Protein AF-A0A819JYP6-F1 (afdb_monomer)

InterPro domains:
  IPR003385 Glycoside hydrolase, family 77 [PF02446] (2-105)
  IPR003385 Glycoside hydrolase, family 77 [PTHR32438] (2-126)
  IPR017853 Glycoside hydrolase superfamily [SSF51445] (2-126)

Mean predicted aligned error: 9.48 Å

Radius of gyration: 20.46 Å; Cα contacts (8 Å, |Δi|>4): 121; chains: 1; bounding box: 69×34×52 Å

Solvent-accessible surface area (backbone atoms only — not comparable to full-atom values): 9196 Å² total; per-residue (Å²): 134,70,50,60,65,35,58,25,58,52,39,34,59,76,76,65,55,46,76,64,56,52,50,53,50,50,60,67,71,51,71,91,64,86,89,65,94,66,53,55,96,83,24,51,65,69,62,40,41,74,75,38,48,30,57,55,50,51,52,52,51,49,64,42,91,59,95,72,73,87,78,51,67,46,35,73,65,67,39,80,64,53,35,32,57,83,93,57,66,61,79,61,84,69,98,57,86,42,44,72,62,72,77,92,55,76,85,72,66,44,71,63,54,53,49,51,52,50,50,51,30,55,75,50,66,70,40,73,78,76,79,61,69,69,70,61,78,90,68,63,76,79,81,84,127

Secondary structure (DSSP, 8-state):
---TTSPPHHHIIIII--HHHHHHHHHHH----TT--PPBTTB-HHHHHHHHHHHHHHHHHHHSS-S-----HHHHTT----S--TTS-TT--SSSPPTT-----GGGS-HHHHHHHHHHHHHTT-STTSS-----GGG------

Nearest PDB structures (foldseek):
  4s3q-assembly3_C  TM=6.377E-01  e=4.389E-01  Escherichia coli K-12

Organism: NCBI:txid392033

pLDDT: mean 82.92, std 16.79, range [42.38, 97.0]

Sequence (145 aa):
MTAHDHPTTLQWWTKEASSKEKRQFINYIRRPIEGQNELIDGLTLEKHVDKHICWYLIQLIMQSASNAAIIQMQDLLNVETRMNEPGTPADMDHNGPQNWSWRFQWSQLTSDIRTRLKTFTQMYGRDLKYGKSIPPEDMIMEDSK

Structure (mmCIF, N/CA/C/O backbone):
data_AF-A0A819JYP6-F1
#
_entry.id   AF-A0A819JYP6-F1
#
loop_
_atom_site.group_PDB
_atom_site.id
_atom_site.type_symbol
_atom_site.label_atom_id
_atom_site.label_alt_id
_atom_site.label_comp_id
_atom_site.label_asym_id
_atom_site.label_entity_id
_atom_site.label_seq_id
_atom_site.pdbx_PDB_ins_code
_atom_site.Cartn_x
_atom_site.Cartn_y
_atom_site.Cartn_z
_atom_site.occupancy
_atom_site.B_iso_or_equiv
_atom_site.auth_seq_id
_atom_site.auth_comp_id
_atom_site.auth_asym_id
_atom_site.auth_atom_id
_atom_site.pdbx_PDB_model_num
ATOM 1 N N . MET A 1 1 ? -3.369 8.652 -5.205 1.00 54.22 1 MET A N 1
ATOM 2 C CA . MET A 1 1 ? -3.951 7.377 -5.672 1.00 54.22 1 MET A CA 1
ATOM 3 C C . MET A 1 1 ? -3.139 6.948 -6.873 1.00 54.22 1 MET A C 1
ATOM 5 O O . MET A 1 1 ? -2.936 7.775 -7.752 1.00 54.22 1 MET A O 1
ATOM 9 N N . THR A 1 2 ? -2.604 5.733 -6.860 1.00 75.31 2 THR A N 1
ATOM 10 C CA . THR A 1 2 ? -1.856 5.160 -7.983 1.00 75.31 2 THR A CA 1
ATOM 11 C C . THR A 1 2 ? -2.844 4.712 -9.060 1.00 75.31 2 THR A C 1
ATOM 13 O O . THR A 1 2 ? -3.956 4.267 -8.770 1.00 75.31 2 THR A O 1
ATOM 16 N N . ALA A 1 3 ? -2.467 4.904 -10.317 1.00 82.62 3 ALA A N 1
ATOM 17 C CA . ALA A 1 3 ? -3.174 4.359 -11.472 1.00 82.62 3 ALA A CA 1
ATOM 18 C C . ALA A 1 3 ? -2.194 3.491 -12.264 1.00 82.62 3 ALA A C 1
ATOM 20 O O . ALA A 1 3 ? -1.009 3.463 -11.950 1.00 82.62 3 ALA A O 1
ATOM 21 N N . HIS A 1 4 ? -2.663 2.818 -13.312 1.00 81.12 4 HIS A N 1
ATOM 22 C CA . HIS A 1 4 ? -1.819 1.922 -14.107 1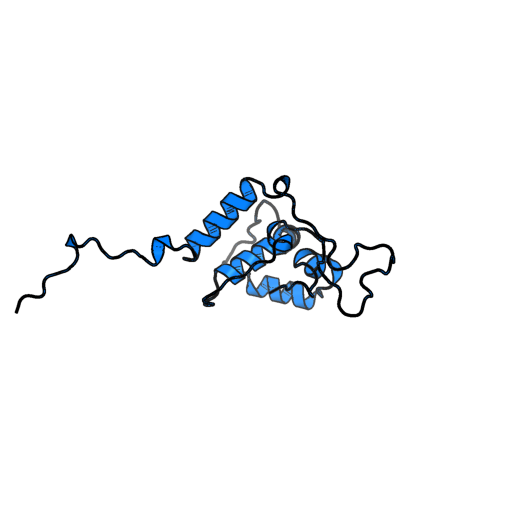.00 81.12 4 HIS A CA 1
ATOM 23 C C . HIS A 1 4 ? -0.586 2.608 -14.731 1.00 81.12 4 HIS A C 1
ATOM 25 O O . HIS A 1 4 ? 0.433 1.947 -14.906 1.00 81.12 4 HIS A O 1
ATOM 31 N N . ASP A 1 5 ? -0.664 3.914 -15.001 1.00 82.19 5 ASP A N 1
ATOM 32 C CA . ASP A 1 5 ? 0.440 4.736 -15.520 1.00 82.19 5 ASP A CA 1
ATOM 33 C C . ASP A 1 5 ? 1.435 5.205 -14.450 1.00 82.19 5 ASP A C 1
ATOM 35 O O . ASP A 1 5 ? 2.507 5.720 -14.773 1.00 82.19 5 ASP A O 1
ATOM 39 N N . HIS A 1 6 ? 1.093 5.052 -13.170 1.00 84.31 6 HIS A N 1
ATOM 40 C CA . HIS A 1 6 ? 1.940 5.460 -12.056 1.00 84.31 6 HIS A CA 1
ATOM 41 C C . HIS A 1 6 ? 2.791 4.277 -11.564 1.00 84.31 6 HIS A C 1
ATOM 43 O O . HIS A 1 6 ? 2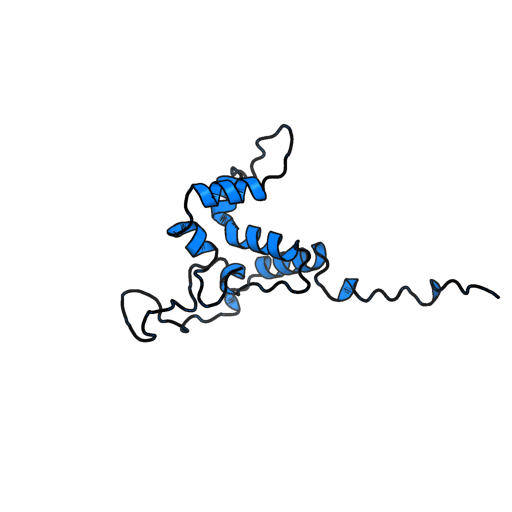.371 3.119 -11.680 1.00 84.31 6 HIS A O 1
ATOM 49 N N . PRO A 1 7 ? 3.979 4.538 -10.988 1.00 86.88 7 PRO A N 1
ATOM 50 C CA . PRO A 1 7 ? 4.682 3.532 -10.196 1.00 86.88 7 PRO A CA 1
ATOM 51 C C . PRO A 1 7 ? 3.793 3.039 -9.046 1.00 86.88 7 PRO A C 1
ATOM 53 O O . PRO A 1 7 ? 2.883 3.740 -8.591 1.00 86.88 7 PRO A O 1
ATOM 56 N N . THR A 1 8 ? 4.069 1.830 -8.550 1.00 92.38 8 THR A N 1
ATOM 57 C CA . THR A 1 8 ? 3.402 1.349 -7.332 1.00 92.38 8 THR A CA 1
ATOM 58 C C . THR A 1 8 ? 3.781 2.244 -6.155 1.00 92.38 8 THR A C 1
ATOM 60 O O . THR A 1 8 ? 4.829 2.895 -6.164 1.00 92.38 8 THR A O 1
ATOM 63 N N . THR A 1 9 ? 2.951 2.273 -5.116 1.00 94.69 9 THR A N 1
ATOM 64 C CA . THR A 1 9 ? 3.209 3.076 -3.915 1.00 94.69 9 THR A CA 1
ATOM 65 C C . THR A 1 9 ? 4.572 2.738 -3.310 1.00 94.69 9 THR A C 1
ATOM 67 O O . THR A 1 9 ? 5.309 3.637 -2.903 1.00 94.69 9 THR A O 1
ATOM 70 N N . LEU A 1 10 ? 4.922 1.448 -3.287 1.00 94.38 10 LEU A N 1
ATOM 71 C CA . LEU A 1 10 ? 6.215 0.983 -2.800 1.00 94.38 10 LEU A CA 1
ATOM 72 C C . LEU A 1 10 ? 7.360 1.529 -3.659 1.00 94.38 10 LEU A C 1
ATOM 74 O O . LEU A 1 10 ? 8.268 2.142 -3.109 1.00 94.38 10 LEU A O 1
ATOM 78 N N . GLN A 1 11 ? 7.281 1.375 -4.986 1.00 92.38 11 GLN A N 1
ATOM 79 C CA . GLN A 1 11 ? 8.308 1.860 -5.913 1.00 92.38 11 GLN A CA 1
ATOM 80 C C . GLN A 1 11 ? 8.502 3.377 -5.808 1.00 92.38 11 GLN A C 1
ATOM 82 O O . GLN A 1 11 ? 9.636 3.848 -5.731 1.00 92.38 11 GLN A O 1
ATOM 87 N N . TRP A 1 12 ? 7.407 4.139 -5.767 1.00 94.44 12 TRP A N 1
ATOM 88 C CA . TRP A 1 12 ? 7.469 5.583 -5.573 1.00 94.44 12 TRP A CA 1
ATOM 89 C C . TRP A 1 12 ? 8.166 5.922 -4.253 1.00 94.44 12 TRP A C 1
ATOM 91 O O . TRP A 1 12 ? 9.121 6.696 -4.238 1.00 94.44 12 TRP A O 1
ATOM 101 N N . TRP A 1 13 ? 7.752 5.306 -3.144 1.00 95.56 13 TRP A N 1
ATOM 102 C CA . TRP A 1 13 ? 8.325 5.594 -1.831 1.00 95.56 13 TRP A CA 1
ATOM 103 C C . TRP A 1 13 ? 9.816 5.257 -1.748 1.00 95.56 13 TRP A C 1
ATOM 105 O O . TRP A 1 13 ? 10.588 5.993 -1.130 1.00 95.56 13 TRP A O 1
ATOM 115 N N . THR A 1 14 ? 10.242 4.145 -2.344 1.00 93.25 14 THR A N 1
ATOM 116 C CA . THR A 1 14 ? 11.624 3.668 -2.238 1.00 93.25 14 THR A CA 1
ATOM 117 C C . THR A 1 14 ? 12.566 4.385 -3.200 1.00 93.25 14 THR A C 1
ATOM 119 O O . THR A 1 14 ? 13.707 4.644 -2.813 1.00 93.25 14 THR A O 1
ATOM 122 N N . LYS A 1 15 ? 12.112 4.739 -4.411 1.00 91.94 15 LYS A N 1
ATOM 123 C CA . LYS A 1 15 ? 12.995 5.203 -5.499 1.00 91.94 15 LYS A CA 1
ATOM 124 C C . LYS A 1 15 ? 12.788 6.653 -5.925 1.00 91.94 15 LYS A C 1
ATOM 126 O O . LYS A 1 15 ? 13.725 7.245 -6.451 1.00 91.94 15 LYS A O 1
ATOM 131 N N . GLU A 1 16 ? 11.608 7.228 -5.709 1.00 93.19 16 GLU A N 1
ATOM 132 C CA . GLU A 1 16 ? 11.234 8.516 -6.317 1.00 93.19 16 GLU A CA 1
ATOM 133 C C . GLU A 1 16 ? 10.898 9.600 -5.284 1.00 93.19 16 GLU A C 1
ATOM 135 O O . GLU A 1 16 ? 11.214 10.770 -5.490 1.00 93.19 16 GLU A O 1
ATOM 140 N N . ALA A 1 17 ? 10.299 9.227 -4.150 1.00 95.06 17 ALA A N 1
ATOM 141 C CA . ALA A 1 17 ? 9.865 10.162 -3.121 1.00 95.06 17 ALA A CA 1
ATOM 142 C C . ALA A 1 17 ? 11.055 10.871 -2.458 1.00 95.06 17 ALA A C 1
ATOM 144 O O . ALA A 1 17 ? 11.920 10.254 -1.824 1.00 95.06 17 ALA A O 1
ATOM 145 N N . SER A 1 18 ? 11.055 12.199 -2.526 1.00 96.44 18 SER A N 1
ATOM 146 C CA . SER A 1 18 ? 12.045 13.044 -1.869 1.00 96.44 18 SER A CA 1
ATOM 147 C C . SER A 1 18 ? 11.919 12.989 -0.344 1.00 96.44 18 SER A C 1
ATOM 149 O O . SER A 1 18 ? 10.845 12.779 0.227 1.00 96.44 18 SER A O 1
ATOM 151 N N . SER A 1 19 ? 13.005 13.308 0.365 1.00 94.81 19 SER A N 1
ATOM 152 C CA . SER A 1 19 ? 12.982 13.401 1.833 1.00 94.81 19 SER A CA 1
ATOM 153 C C . SER A 1 19 ? 11.958 14.419 2.351 1.00 94.81 19 SER A C 1
ATOM 155 O O . SER A 1 19 ? 11.483 14.295 3.479 1.00 94.81 19 SER A O 1
ATOM 157 N N . LYS A 1 20 ? 11.617 15.441 1.553 1.00 96.00 20 LYS A N 1
ATOM 158 C CA . LYS A 1 20 ? 10.581 16.421 1.900 1.00 96.00 20 LYS A CA 1
ATOM 159 C C . LYS A 1 20 ? 9.191 15.788 1.858 1.00 96.00 20 LYS A C 1
ATOM 161 O O . LYS A 1 20 ? 8.455 15.943 2.829 1.00 96.00 20 LYS A O 1
ATOM 166 N N . GLU A 1 21 ? 8.863 15.063 0.792 1.00 95.88 21 GLU A N 1
ATOM 167 C CA . GLU A 1 21 ? 7.576 14.367 0.647 1.00 95.88 21 GLU A CA 1
ATOM 168 C C . GLU A 1 21 ? 7.398 13.304 1.729 1.00 95.88 21 GLU A C 1
ATOM 170 O O . GLU A 1 21 ? 6.357 13.268 2.382 1.00 95.88 21 GLU A O 1
ATOM 175 N N . LYS A 1 22 ? 8.445 12.516 2.013 1.00 94.81 22 LYS A N 1
ATOM 176 C CA . LYS A 1 22 ? 8.411 11.525 3.099 1.00 94.81 22 LYS A CA 1
ATOM 177 C C . LYS A 1 22 ? 8.113 12.169 4.451 1.00 94.81 22 LYS A C 1
ATOM 179 O O . LYS A 1 22 ? 7.233 11.708 5.172 1.00 94.81 22 LYS A O 1
ATOM 184 N N . ARG A 1 23 ? 8.788 13.276 4.786 1.00 93.50 23 ARG A N 1
ATOM 185 C CA . ARG A 1 23 ? 8.519 14.021 6.030 1.00 93.50 23 ARG A CA 1
ATOM 186 C C . ARG A 1 23 ? 7.104 14.586 6.077 1.00 93.50 23 ARG A C 1
ATOM 188 O O . ARG A 1 23 ? 6.472 14.528 7.125 1.00 93.50 23 ARG A O 1
ATOM 195 N N . GLN A 1 24 ? 6.609 15.140 4.972 1.00 94.31 24 GLN A N 1
ATOM 196 C CA . GLN A 1 24 ? 5.240 15.657 4.901 1.00 94.31 24 GLN A CA 1
ATOM 197 C C . GLN A 1 24 ? 4.216 14.545 5.116 1.00 94.31 24 GLN A C 1
ATOM 199 O O . GLN A 1 24 ? 3.290 14.726 5.901 1.00 94.31 24 GLN A O 1
ATOM 204 N N . PHE A 1 25 ? 4.420 13.389 4.485 1.00 94.19 25 PHE A N 1
ATOM 205 C CA . PHE A 1 25 ? 3.574 12.222 4.681 1.00 94.19 25 PHE A CA 1
ATOM 206 C C . PHE A 1 25 ? 3.576 11.756 6.139 1.00 94.19 25 PHE A C 1
ATOM 208 O O . PHE A 1 25 ? 2.513 11.598 6.733 1.00 94.19 25 PHE A O 1
ATOM 215 N N . ILE A 1 26 ? 4.760 11.606 6.740 1.00 92.88 26 ILE A N 1
ATOM 216 C CA . ILE A 1 26 ? 4.895 11.196 8.141 1.00 92.88 26 ILE A CA 1
ATOM 217 C C . ILE A 1 26 ? 4.203 12.196 9.067 1.00 92.88 26 ILE A C 1
ATOM 219 O O . ILE A 1 26 ? 3.434 11.784 9.926 1.00 92.88 26 ILE A O 1
ATOM 223 N N . ASN A 1 27 ? 4.393 13.500 8.858 1.00 90.75 27 ASN A N 1
ATOM 224 C CA . ASN A 1 27 ? 3.701 14.530 9.633 1.00 90.75 27 ASN A CA 1
ATOM 225 C C . ASN A 1 27 ? 2.177 14.478 9.462 1.00 90.75 27 ASN A C 1
ATOM 227 O O . ASN A 1 27 ? 1.462 14.761 10.416 1.00 90.75 27 ASN A O 1
ATOM 231 N N . TYR A 1 28 ? 1.684 14.118 8.275 1.00 91.75 28 TYR A N 1
ATOM 232 C 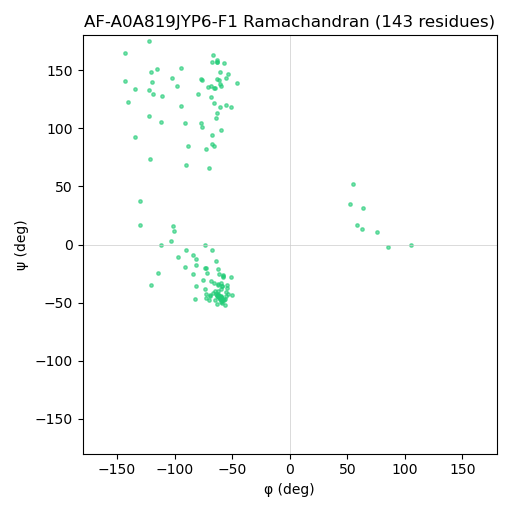CA . TYR A 1 28 ? 0.254 14.002 8.001 1.00 91.75 28 TYR A CA 1
ATOM 233 C C . TYR A 1 28 ? -0.389 12.819 8.735 1.00 91.75 28 TYR A C 1
ATOM 235 O O . TYR A 1 28 ? -1.467 12.961 9.304 1.00 91.75 28 TYR A O 1
ATOM 243 N N . ILE A 1 29 ? 0.268 11.653 8.747 1.00 90.38 29 ILE A N 1
ATOM 244 C CA . ILE A 1 29 ? -0.256 10.462 9.438 1.00 90.38 29 ILE A CA 1
ATOM 245 C C . ILE A 1 29 ? 0.029 10.467 10.939 1.00 90.38 29 ILE A C 1
ATOM 247 O O . ILE A 1 29 ? -0.586 9.703 11.689 1.00 90.38 29 ILE A O 1
ATOM 251 N N . ARG A 1 30 ? 0.984 11.290 11.383 1.00 84.44 30 ARG A N 1
ATOM 252 C CA . ARG A 1 30 ? 1.353 11.403 12.786 1.00 84.44 30 ARG A CA 1
ATOM 253 C C . ARG A 1 30 ? 0.154 11.925 13.560 1.00 84.44 30 ARG A C 1
ATOM 255 O O . ARG A 1 30 ? -0.249 13.076 13.425 1.00 84.44 30 ARG A O 1
ATOM 262 N N . ARG A 1 31 ? -0.391 11.078 14.428 1.00 68.69 31 ARG A N 1
ATOM 263 C CA . ARG A 1 31 ? -1.323 11.542 15.451 1.00 68.69 31 ARG A CA 1
ATOM 264 C C . ARG A 1 31 ? -0.522 12.337 16.485 1.00 68.69 31 ARG A C 1
ATOM 266 O O . ARG A 1 31 ? 0.558 11.877 16.869 1.00 68.69 31 ARG A O 1
ATOM 273 N N . PRO A 1 32 ? -0.999 13.505 16.940 1.00 56.69 32 PRO A N 1
ATOM 274 C CA . PRO A 1 32 ? -0.443 14.145 18.120 1.00 56.69 32 PRO A CA 1
ATOM 275 C C . PRO A 1 32 ? -0.777 13.261 19.326 1.00 56.69 32 PRO A C 1
ATOM 277 O O . PRO A 1 32 ? -1.819 13.403 19.952 1.00 56.69 32 PRO A O 1
ATOM 280 N N . ILE A 1 33 ? 0.078 12.277 19.593 1.00 54.19 33 ILE A N 1
ATOM 281 C CA . ILE A 1 33 ? 0.094 11.569 20.866 1.00 54.19 33 ILE A CA 1
ATOM 282 C C . ILE A 1 33 ? 1.082 12.352 21.721 1.00 54.19 33 ILE A C 1
ATOM 284 O O . ILE A 1 33 ? 2.291 12.326 21.478 1.00 54.19 33 ILE A O 1
ATOM 288 N N . GLU A 1 34 ? 0.559 13.133 22.661 1.00 47.09 34 GLU A N 1
ATOM 289 C CA . GLU A 1 34 ? 1.388 13.768 23.676 1.00 47.09 34 GLU A CA 1
ATOM 290 C C . GLU A 1 34 ? 2.090 12.678 24.493 1.00 47.09 34 GLU A C 1
ATOM 292 O O . GLU A 1 34 ? 1.455 11.855 25.147 1.00 47.09 34 GLU A O 1
ATOM 297 N N . GLY A 1 35 ? 3.423 12.683 24.452 1.00 50.00 35 GLY A N 1
ATOM 298 C CA . GLY A 1 35 ? 4.231 12.101 25.519 1.00 50.00 35 GLY A CA 1
ATOM 299 C C . GLY A 1 35 ? 4.908 10.758 25.270 1.00 50.00 35 GLY A C 1
ATOM 300 O O . GLY A 1 35 ? 5.624 10.332 26.170 1.00 50.00 35 GLY A O 1
ATOM 301 N N . GLN A 1 36 ? 4.785 10.094 24.114 1.00 53.62 36 GLN A N 1
ATOM 302 C CA . GLN A 1 36 ? 5.492 8.818 23.922 1.00 53.62 36 GLN A CA 1
ATOM 303 C C . GLN A 1 36 ? 6.081 8.648 22.514 1.00 53.62 36 GLN A C 1
ATOM 305 O O . GLN A 1 36 ? 5.379 8.662 21.505 1.00 53.62 36 GLN A O 1
ATOM 310 N N . ASN A 1 37 ? 7.401 8.440 22.460 1.00 64.19 37 ASN A N 1
ATOM 311 C CA . ASN A 1 37 ? 8.081 7.799 21.333 1.00 64.19 37 ASN A CA 1
ATOM 312 C C . ASN A 1 37 ? 7.693 6.308 21.320 1.00 64.19 37 ASN A C 1
ATOM 314 O O . ASN A 1 37 ? 8.525 5.449 21.611 1.00 64.19 37 ASN A O 1
ATOM 318 N N . GLU A 1 38 ? 6.421 5.993 21.069 1.00 70.81 38 GLU A N 1
ATOM 319 C CA . GLU A 1 38 ? 5.984 4.602 20.966 1.00 70.81 38 GLU A CA 1
ATOM 320 C C . GLU A 1 38 ? 6.585 3.974 19.711 1.00 70.81 38 GLU A C 1
ATOM 322 O O . GLU A 1 38 ? 6.484 4.502 18.599 1.00 70.81 38 GLU A O 1
ATOM 327 N N . LEU A 1 39 ? 7.243 2.835 19.911 1.00 81.06 39 LEU A N 1
ATOM 328 C CA . LEU A 1 39 ? 7.669 1.984 18.818 1.00 81.06 39 LEU A CA 1
ATOM 329 C C . LEU A 1 39 ? 6.468 1.160 18.350 1.00 81.06 39 LEU A C 1
ATOM 331 O O . LEU A 1 39 ? 5.821 0.493 19.154 1.00 81.06 39 LEU A O 1
ATOM 335 N N . ILE A 1 40 ? 6.211 1.154 17.047 1.00 84.38 40 ILE A N 1
ATOM 336 C CA . ILE A 1 40 ? 5.195 0.305 16.422 1.00 84.38 40 ILE A CA 1
ATOM 337 C C . ILE A 1 40 ? 5.912 -0.952 15.944 1.00 84.38 40 ILE A C 1
ATOM 339 O O . ILE A 1 40 ? 6.851 -0.859 15.153 1.00 84.38 40 ILE A O 1
ATOM 343 N N . ASP A 1 41 ? 5.528 -2.118 16.462 1.00 87.69 41 ASP A N 1
ATOM 344 C CA . ASP A 1 41 ? 6.209 -3.393 16.194 1.00 87.69 41 ASP A CA 1
ATOM 345 C C . ASP A 1 41 ? 7.734 -3.326 16.452 1.00 87.69 41 ASP A C 1
ATOM 347 O O . ASP A 1 41 ? 8.543 -3.911 15.730 1.00 87.69 41 ASP A O 1
ATOM 351 N N . GLY A 1 42 ? 8.149 -2.551 17.464 1.00 89.25 42 GLY A N 1
ATOM 352 C CA . GLY A 1 42 ? 9.562 -2.336 17.800 1.00 89.25 42 GLY A CA 1
ATOM 353 C C . GLY A 1 42 ? 10.319 -1.378 16.865 1.00 89.25 42 GLY A C 1
ATOM 354 O O . GLY A 1 42 ? 11.543 -1.283 16.951 1.00 89.25 42 GLY A O 1
ATOM 355 N N . LEU A 1 43 ? 9.627 -0.655 15.978 1.00 88.69 43 LEU A N 1
ATOM 356 C CA . LEU A 1 43 ? 10.207 0.296 15.026 1.00 88.69 43 LEU A CA 1
ATOM 357 C C . LEU A 1 43 ? 9.749 1.730 15.300 1.00 88.69 43 LEU A C 1
ATOM 359 O O . LEU A 1 43 ? 8.637 1.962 15.765 1.00 88.69 43 LEU A O 1
ATOM 363 N N . THR A 1 44 ? 10.588 2.711 14.952 1.00 90.12 44 THR A N 1
ATOM 364 C CA . THR A 1 44 ? 10.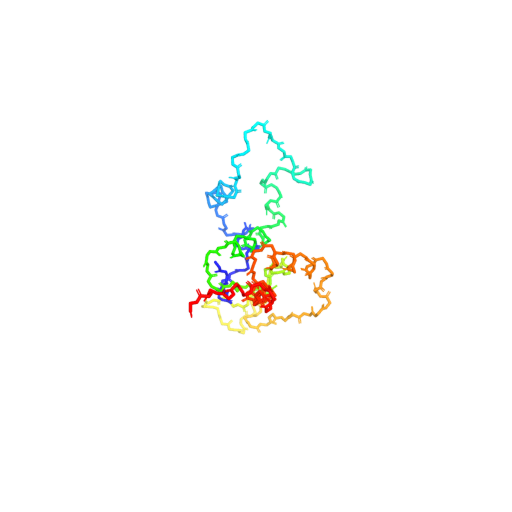128 4.107 14.875 1.00 90.12 44 THR A CA 1
ATOM 365 C C . THR A 1 44 ? 9.067 4.236 13.783 1.00 90.12 44 THR A C 1
ATOM 367 O O . THR A 1 44 ? 9.038 3.423 12.852 1.00 90.12 44 THR A O 1
ATOM 370 N N . LEU A 1 45 ? 8.221 5.266 13.863 1.00 88.62 45 LEU A N 1
ATOM 371 C CA . LEU A 1 45 ? 7.186 5.510 12.857 1.00 88.62 45 LEU A CA 1
ATOM 372 C C . LEU A 1 45 ? 7.777 5.562 11.442 1.00 88.62 45 LEU A C 1
ATOM 374 O O . LEU A 1 45 ? 7.233 4.938 10.540 1.00 88.62 45 LEU A O 1
ATOM 378 N N . GLU A 1 46 ? 8.920 6.227 11.255 1.00 90.44 46 GLU A N 1
ATOM 379 C CA . GLU A 1 46 ? 9.611 6.303 9.963 1.00 90.44 46 GLU A CA 1
ATOM 380 C C . GLU A 1 46 ? 9.923 4.904 9.415 1.00 90.44 46 GLU A C 1
ATOM 382 O O . GLU A 1 46 ? 9.544 4.571 8.293 1.00 90.44 46 GLU A O 1
ATOM 387 N N . LYS A 1 47 ? 10.561 4.055 10.231 1.00 92.12 47 LYS A N 1
ATOM 388 C CA . LYS A 1 47 ? 10.958 2.700 9.824 1.00 92.12 47 LYS A CA 1
ATOM 389 C C . LYS A 1 47 ? 9.762 1.778 9.611 1.00 92.12 47 LYS A C 1
ATOM 391 O O . LYS A 1 47 ? 9.838 0.857 8.799 1.00 92.12 47 LYS A O 1
ATOM 396 N N . HIS A 1 48 ? 8.682 1.983 10.360 1.00 93.19 48 HIS A N 1
ATOM 397 C CA . HIS A 1 48 ? 7.445 1.230 10.173 1.00 93.19 48 HIS A CA 1
ATOM 398 C C . HIS A 1 48 ? 6.768 1.619 8.855 1.00 93.19 48 HIS A C 1
ATOM 400 O O . HIS A 1 48 ? 6.393 0.747 8.072 1.00 93.19 48 HIS A O 1
ATOM 406 N N . VAL A 1 49 ? 6.705 2.919 8.554 1.00 93.69 49 VAL A N 1
ATOM 407 C CA . VAL A 1 49 ? 6.189 3.438 7.281 1.00 93.69 49 VAL A CA 1
ATOM 408 C C . VAL A 1 49 ? 7.008 2.921 6.105 1.00 93.69 49 VAL A C 1
ATOM 410 O O . VAL A 1 49 ? 6.412 2.435 5.149 1.00 93.69 49 VAL A O 1
ATOM 413 N N . ASP A 1 50 ? 8.341 2.922 6.185 1.00 93.31 50 ASP A N 1
ATOM 414 C CA . ASP A 1 50 ? 9.199 2.389 5.116 1.00 93.31 50 ASP A CA 1
ATOM 415 C C . ASP A 1 50 ? 8.847 0.941 4.736 1.00 93.31 50 ASP A C 1
ATOM 417 O O . ASP A 1 50 ? 8.903 0.574 3.563 1.00 93.31 50 ASP A O 1
ATOM 421 N N . LYS A 1 51 ? 8.435 0.120 5.709 1.00 92.62 51 LYS A N 1
ATOM 422 C CA . LYS A 1 51 ? 8.036 -1.277 5.476 1.00 92.62 51 LYS A CA 1
ATOM 423 C C . LYS A 1 51 ? 6.586 -1.443 5.023 1.00 92.62 51 LYS A C 1
ATOM 425 O O . LYS A 1 51 ? 6.249 -2.458 4.411 1.00 92.62 51 LYS A O 1
ATOM 430 N N . HIS A 1 52 ? 5.716 -0.494 5.359 1.00 94.12 52 HIS A N 1
ATOM 431 C CA . HIS A 1 52 ? 4.264 -0.667 5.272 1.00 94.12 52 HIS A CA 1
ATOM 432 C C . HIS A 1 52 ? 3.538 0.464 4.532 1.00 94.12 52 HIS A C 1
ATOM 434 O O . HIS A 1 52 ? 2.315 0.567 4.637 1.00 94.12 52 HIS A O 1
ATOM 440 N N . ILE A 1 53 ? 4.256 1.288 3.763 1.00 95.25 53 ILE A N 1
ATOM 441 C CA .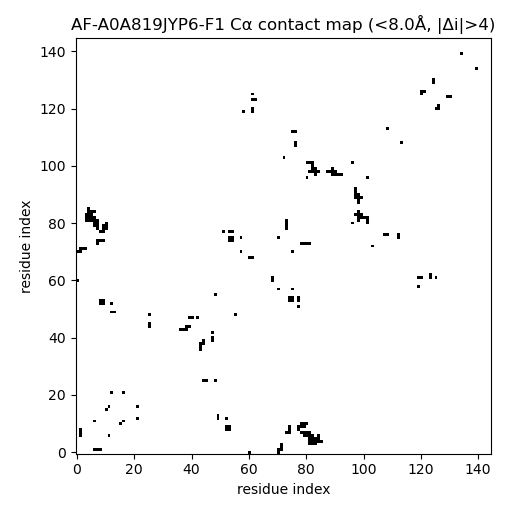 ILE A 1 53 ? 3.731 2.487 3.093 1.00 95.25 53 ILE A CA 1
ATOM 442 C C . ILE A 1 53 ? 2.450 2.225 2.291 1.00 95.25 53 ILE A C 1
ATOM 444 O O . ILE A 1 53 ? 1.482 2.974 2.429 1.00 95.25 53 ILE A O 1
ATOM 448 N N . CYS A 1 54 ? 2.389 1.124 1.532 1.00 96.25 54 CYS A N 1
ATOM 449 C CA . CYS A 1 54 ? 1.199 0.746 0.767 1.00 96.25 54 CYS A CA 1
ATOM 450 C C . CYS A 1 54 ? -0.036 0.639 1.665 1.00 96.25 54 CYS A C 1
ATOM 452 O O . CYS A 1 54 ? -1.093 1.180 1.350 1.00 96.25 54 CYS A O 1
ATOM 454 N N . TRP A 1 55 ? 0.102 0.009 2.831 1.00 95.88 55 TRP A N 1
ATOM 455 C CA . TRP A 1 55 ? -1.007 -0.165 3.759 1.00 95.88 55 TRP A CA 1
ATOM 456 C C . TRP A 1 55 ? -1.376 1.107 4.518 1.00 95.88 55 TRP A C 1
ATOM 458 O O . TRP A 1 55 ? -2.556 1.288 4.815 1.00 95.88 55 TRP A O 1
ATOM 468 N N . TYR A 1 56 ? -0.419 2.000 4.782 1.00 95.69 56 TYR A N 1
ATOM 469 C CA . TYR A 1 56 ? -0.730 3.336 5.292 1.00 95.69 56 TYR A CA 1
ATOM 470 C C . TYR A 1 56 ? -1.557 4.137 4.274 1.00 95.69 56 TYR A C 1
ATOM 472 O O . TYR A 1 56 ? -2.574 4.722 4.648 1.00 95.69 56 TYR A O 1
ATOM 480 N N . LEU A 1 57 ? -1.199 4.119 2.983 1.00 95.62 57 LEU A N 1
ATOM 481 C CA . LEU A 1 57 ? -1.996 4.791 1.947 1.00 95.62 57 LEU A CA 1
ATOM 482 C C . LEU A 1 57 ? -3.364 4.142 1.738 1.00 95.62 57 LEU A C 1
ATOM 484 O O . LEU A 1 57 ? -4.359 4.857 1.636 1.00 95.62 57 LEU A O 1
ATOM 488 N N . ILE A 1 58 ? -3.441 2.808 1.732 1.00 96.19 58 ILE A N 1
ATOM 489 C CA . ILE A 1 58 ? -4.719 2.087 1.677 1.00 96.19 58 ILE A CA 1
ATOM 490 C C . ILE A 1 58 ? -5.614 2.524 2.840 1.00 96.19 58 ILE A C 1
ATOM 492 O O . ILE A 1 58 ? -6.780 2.846 2.629 1.00 96.19 58 ILE A O 1
ATOM 496 N N . GLN A 1 59 ? -5.074 2.591 4.057 1.00 95.38 59 GLN A N 1
ATOM 497 C CA . GLN A 1 59 ? -5.827 3.023 5.228 1.00 95.38 59 GLN A CA 1
ATOM 498 C C . GLN A 1 59 ? -6.370 4.453 5.071 1.00 95.38 59 GLN A C 1
ATOM 500 O O . GLN A 1 59 ? -7.542 4.689 5.358 1.00 95.38 59 GLN A O 1
ATOM 505 N N . LEU A 1 60 ? -5.555 5.393 4.579 1.00 95.12 60 LEU A N 1
ATOM 506 C CA . LEU A 1 60 ? -5.984 6.776 4.337 1.00 95.12 60 LEU A CA 1
ATOM 507 C C . LEU A 1 60 ? -7.074 6.877 3.263 1.00 95.12 60 LEU A C 1
ATOM 509 O O . LEU A 1 60 ? -8.053 7.599 3.444 1.00 95.12 60 LEU A O 1
ATOM 513 N N . ILE A 1 61 ? -6.939 6.134 2.161 1.00 95.25 61 ILE A N 1
ATOM 514 C CA . ILE A 1 61 ? -7.950 6.099 1.094 1.00 95.25 61 ILE A CA 1
ATOM 515 C C . ILE A 1 61 ? -9.275 5.573 1.653 1.00 95.25 61 ILE A C 1
ATOM 517 O O . ILE A 1 61 ? -10.328 6.174 1.420 1.00 95.25 61 ILE A O 1
ATOM 521 N N . MET A 1 62 ? -9.221 4.494 2.436 1.00 95.31 62 MET A N 1
ATOM 522 C CA . MET A 1 62 ? -10.404 3.901 3.053 1.00 95.31 62 MET A CA 1
ATOM 523 C C . MET A 1 62 ? -11.049 4.842 4.086 1.00 95.31 62 MET A C 1
ATOM 525 O O . MET A 1 62 ? -12.271 4.876 4.169 1.00 95.31 62 MET A O 1
ATOM 529 N N . GLN A 1 63 ? -10.275 5.663 4.800 1.00 94.81 63 GLN A N 1
ATOM 530 C CA . GLN A 1 63 ? -10.791 6.684 5.728 1.00 94.81 63 GLN A CA 1
ATOM 531 C C . GLN A 1 63 ? -11.427 7.903 5.049 1.00 94.81 63 GLN A C 1
ATOM 533 O O . GLN A 1 63 ? -12.156 8.647 5.700 1.00 94.81 63 GLN A O 1
ATOM 538 N N . SER A 1 64 ? -11.124 8.154 3.775 1.00 94.62 64 SER A N 1
ATOM 539 C CA . SER A 1 64 ? -11.564 9.380 3.102 1.00 94.62 64 SER A CA 1
ATOM 540 C C . SER A 1 64 ? -13.092 9.485 2.993 1.00 94.62 64 SER A C 1
ATOM 542 O O . SER A 1 64 ? -13.795 8.477 2.993 1.00 94.62 64 SER A O 1
ATOM 544 N N . ALA A 1 65 ? -13.611 10.701 2.807 1.00 94.62 65 ALA A N 1
ATOM 545 C CA . ALA A 1 65 ? -15.037 10.943 2.552 1.00 94.62 65 ALA A CA 1
ATOM 546 C C . ALA A 1 65 ? -15.493 10.540 1.131 1.00 94.62 65 ALA A C 1
ATOM 548 O O . ALA A 1 65 ? -16.661 10.697 0.785 1.00 94.62 65 ALA A O 1
ATOM 549 N N . SER A 1 66 ? -14.584 10.038 0.288 1.00 93.81 66 SER A N 1
ATOM 550 C CA . SER A 1 66 ? -14.891 9.668 -1.097 1.00 93.81 66 SER A CA 1
ATOM 551 C C . SER A 1 66 ? -15.882 8.505 -1.149 1.00 93.81 66 SER A C 1
ATOM 553 O O . SER A 1 66 ? -15.679 7.486 -0.479 1.00 93.81 66 SER A O 1
ATOM 555 N N . ASN A 1 67 ? -16.901 8.603 -2.007 1.00 92.19 67 ASN A N 1
ATOM 556 C CA . ASN A 1 67 ? -17.895 7.541 -2.204 1.00 92.19 67 ASN A CA 1
ATOM 557 C C . ASN A 1 67 ? -17.264 6.219 -2.673 1.00 92.19 67 ASN A C 1
ATOM 559 O O . ASN A 1 67 ? -17.725 5.148 -2.288 1.00 92.19 67 ASN A O 1
ATOM 563 N N . ALA A 1 68 ? -16.188 6.287 -3.464 1.00 92.38 68 ALA A N 1
ATOM 564 C CA . ALA A 1 68 ? -15.441 5.128 -3.940 1.00 92.38 68 ALA A CA 1
ATOM 565 C C . ALA A 1 68 ? -13.979 5.177 -3.475 1.00 92.38 68 ALA A C 1
ATOM 567 O O . ALA A 1 68 ? -13.338 6.226 -3.506 1.00 92.38 68 ALA A O 1
ATOM 568 N N . ALA A 1 69 ? -13.460 4.015 -3.084 1.00 94.25 69 ALA A N 1
ATOM 569 C CA . ALA A 1 69 ? -12.059 3.778 -2.761 1.00 94.25 69 ALA A CA 1
ATOM 570 C C . ALA A 1 69 ? -11.552 2.653 -3.671 1.00 94.25 69 ALA A C 1
ATOM 572 O O . ALA A 1 69 ? -11.988 1.511 -3.541 1.00 94.25 69 ALA A O 1
ATOM 573 N N . ILE A 1 70 ? -10.667 2.983 -4.613 1.00 93.88 70 ILE A N 1
ATOM 574 C CA . ILE A 1 70 ? -10.094 2.023 -5.561 1.00 93.88 70 ILE A CA 1
ATOM 575 C C . ILE A 1 70 ? -8.619 1.846 -5.217 1.00 93.88 70 ILE A C 1
ATOM 577 O O . ILE A 1 70 ? -7.882 2.821 -5.086 1.00 93.88 70 ILE A O 1
ATOM 581 N N . ILE A 1 71 ? -8.204 0.593 -5.052 1.00 94.62 71 ILE A N 1
ATOM 582 C CA . ILE A 1 71 ? -6.842 0.216 -4.674 1.00 94.62 71 ILE A CA 1
ATOM 583 C C . ILE A 1 71 ? -6.264 -0.627 -5.805 1.00 94.62 71 ILE A C 1
ATOM 585 O O . ILE A 1 71 ? -6.882 -1.599 -6.244 1.00 94.62 71 ILE A O 1
ATOM 589 N N . GLN A 1 72 ? -5.072 -0.266 -6.269 1.00 94.69 72 GLN A N 1
ATOM 590 C CA . GLN A 1 72 ? -4.353 -1.054 -7.257 1.00 94.69 72 GLN A CA 1
ATOM 591 C C . GLN A 1 72 ? -3.899 -2.390 -6.642 1.00 94.69 72 GLN A C 1
ATOM 593 O O . GLN A 1 72 ? -3.387 -2.426 -5.523 1.00 94.69 72 GLN A O 1
ATOM 598 N N . MET A 1 73 ? -4.048 -3.502 -7.372 1.00 95.25 73 MET A N 1
ATOM 599 C CA . MET A 1 73 ? -3.715 -4.836 -6.848 1.00 95.25 73 MET A CA 1
ATOM 600 C C . MET A 1 73 ? -2.241 -4.946 -6.424 1.00 95.25 73 MET A C 1
ATOM 602 O O . MET A 1 73 ? -1.942 -5.576 -5.415 1.00 95.25 73 MET A O 1
ATOM 606 N N . GLN A 1 74 ? -1.318 -4.289 -7.133 1.00 95.06 74 GLN A N 1
ATOM 607 C CA . GLN A 1 74 ? 0.097 -4.268 -6.748 1.00 95.06 74 GLN A CA 1
ATOM 608 C C . GLN A 1 74 ? 0.355 -3.605 -5.387 1.00 95.06 74 GLN A C 1
ATOM 610 O O . GLN A 1 74 ? 1.211 -4.078 -4.640 1.00 95.06 74 GLN A O 1
ATOM 615 N N . ASP A 1 75 ? -0.409 -2.569 -5.032 1.00 95.56 75 ASP A N 1
ATOM 616 C CA . ASP A 1 75 ? -0.306 -1.916 -3.722 1.00 95.56 75 ASP A CA 1
ATOM 617 C C . ASP A 1 75 ? -0.902 -2.795 -2.619 1.00 95.56 75 ASP A C 1
ATOM 619 O O . ASP A 1 75 ? -0.327 -2.905 -1.537 1.00 95.56 75 ASP A O 1
ATOM 623 N N . LEU A 1 76 ? -2.006 -3.497 -2.905 1.00 95.50 76 LEU A N 1
ATOM 624 C CA . LEU A 1 76 ? -2.578 -4.481 -1.979 1.00 95.50 76 LEU A CA 1
ATOM 625 C C . LEU A 1 76 ? -1.580 -5.608 -1.656 1.00 95.50 76 LEU A C 1
ATOM 627 O O . LEU A 1 76 ? -1.505 -6.066 -0.515 1.00 95.50 76 LEU A O 1
ATOM 631 N N . LEU A 1 77 ? -0.811 -6.039 -2.658 1.00 95.38 77 LEU A N 1
ATOM 632 C CA . LEU A 1 77 ? 0.218 -7.074 -2.530 1.00 95.38 77 LEU A CA 1
ATOM 633 C C . LEU A 1 77 ? 1.569 -6.535 -2.029 1.00 95.38 77 LEU A C 1
ATOM 635 O O . LEU A 1 77 ? 2.445 -7.334 -1.712 1.00 95.38 77 LEU A O 1
ATOM 639 N N . ASN A 1 78 ? 1.737 -5.210 -1.934 1.00 93.88 78 ASN A N 1
ATOM 640 C CA . ASN A 1 78 ? 2.983 -4.537 -1.560 1.00 93.88 78 ASN A CA 1
ATOM 641 C C . ASN A 1 78 ? 4.190 -4.945 -2.436 1.00 93.88 78 ASN A C 1
ATOM 643 O O . ASN A 1 78 ? 5.228 -5.353 -1.917 1.00 93.88 78 ASN A O 1
ATOM 647 N N . VAL A 1 79 ? 4.050 -4.859 -3.766 1.00 92.44 79 VAL A N 1
ATOM 648 C CA . VAL A 1 79 ? 5.094 -5.259 -4.734 1.00 92.44 79 VAL A CA 1
ATOM 649 C C . VAL A 1 79 ? 5.549 -4.109 -5.642 1.00 92.44 79 VAL A C 1
ATOM 651 O O . VAL A 1 79 ? 4.767 -3.235 -6.017 1.00 92.44 79 VAL A O 1
ATOM 654 N N . GLU A 1 80 ? 6.818 -4.125 -6.058 1.00 89.06 80 GLU A N 1
ATOM 655 C CA . GLU A 1 80 ? 7.401 -3.159 -7.007 1.00 89.06 80 GLU A CA 1
ATOM 656 C C . GLU A 1 80 ? 7.248 -3.640 -8.461 1.00 89.06 80 GLU A C 1
ATOM 658 O O . GLU A 1 80 ? 8.214 -4.031 -9.109 1.00 89.06 80 GLU A O 1
ATOM 663 N N . THR A 1 81 ? 6.015 -3.671 -8.975 1.00 86.50 81 THR A N 1
ATOM 664 C CA . THR A 1 81 ? 5.741 -4.112 -10.358 1.00 86.50 81 THR A CA 1
ATOM 665 C C . THR A 1 81 ? 4.783 -3.159 -11.071 1.00 86.50 81 THR A C 1
ATOM 667 O O . THR A 1 81 ? 3.558 -3.271 -10.975 1.00 86.50 81 THR A O 1
ATOM 670 N N . ARG A 1 82 ? 5.348 -2.178 -11.779 1.00 86.31 82 ARG A N 1
ATOM 671 C CA . ARG A 1 82 ? 4.589 -1.175 -12.539 1.00 86.31 82 ARG A CA 1
ATOM 672 C C . ARG A 1 82 ? 3.782 -1.832 -13.666 1.00 86.31 82 ARG A C 1
ATOM 674 O O . ARG A 1 82 ? 4.239 -2.794 -14.275 1.00 86.31 82 ARG A O 1
ATOM 681 N N . MET A 1 83 ? 2.569 -1.330 -13.917 1.00 87.94 83 MET A N 1
ATOM 682 C CA . MET A 1 83 ? 1.732 -1.824 -15.019 1.00 87.94 83 MET A CA 1
ATOM 683 C C . MET A 1 83 ? 2.122 -1.173 -16.348 1.00 87.94 83 MET A C 1
ATOM 685 O O . MET A 1 83 ? 2.259 -1.878 -17.340 1.00 87.94 83 MET A O 1
ATOM 689 N N . ASN A 1 84 ? 2.291 0.149 -16.370 1.00 87.88 84 ASN A N 1
ATOM 690 C CA . ASN A 1 84 ? 2.666 0.900 -17.561 1.00 87.88 84 ASN A CA 1
ATOM 691 C C . ASN A 1 84 ? 3.611 2.055 -17.212 1.00 87.88 84 ASN A C 1
ATOM 693 O O . ASN A 1 84 ? 3.414 2.747 -16.210 1.00 87.88 84 ASN A O 1
ATOM 697 N N . GLU A 1 85 ? 4.602 2.286 -18.063 1.00 85.31 85 GLU A N 1
ATOM 698 C CA . GLU A 1 85 ? 5.454 3.467 -18.068 1.00 85.31 85 GLU A CA 1
ATOM 699 C C . GLU A 1 85 ? 5.170 4.308 -19.324 1.00 85.31 85 GLU A C 1
ATOM 701 O O . GLU A 1 85 ? 5.543 3.928 -20.433 1.00 85.31 85 GLU A O 1
ATOM 706 N N . PRO A 1 86 ? 4.470 5.449 -19.193 1.00 85.75 86 PRO A N 1
ATOM 707 C CA . PRO A 1 86 ? 4.150 6.287 -20.341 1.00 85.75 86 PRO A CA 1
ATOM 708 C C . PRO A 1 86 ? 5.404 6.774 -21.071 1.00 85.75 86 PRO A C 1
ATOM 710 O O . PRO A 1 86 ? 6.361 7.231 -20.451 1.00 85.75 86 PRO A O 1
ATOM 713 N N . GLY A 1 87 ? 5.372 6.723 -22.402 1.00 82.75 87 GLY A N 1
ATOM 714 C CA . GLY A 1 87 ? 6.491 7.154 -23.242 1.00 82.75 87 GLY A CA 1
ATOM 715 C C . GLY A 1 87 ? 7.561 6.086 -23.481 1.00 82.75 87 GLY A C 1
ATOM 716 O O . GLY A 1 87 ? 8.479 6.351 -24.254 1.00 82.75 87 GLY A O 1
ATOM 717 N N . THR A 1 88 ? 7.434 4.885 -22.901 1.00 78.25 88 THR A N 1
ATOM 718 C CA . THR A 1 88 ? 8.267 3.732 -23.271 1.00 78.25 88 THR A CA 1
ATOM 719 C C . THR A 1 88 ? 7.524 2.820 -24.255 1.00 78.25 88 THR A C 1
ATOM 721 O O . THR A 1 88 ? 6.324 2.565 -24.089 1.00 78.25 88 THR A O 1
ATOM 724 N N . PRO A 1 89 ? 8.190 2.331 -25.317 1.00 72.88 89 PRO A N 1
ATOM 725 C CA . PRO A 1 89 ? 7.586 1.353 -26.215 1.00 72.88 89 PRO A CA 1
ATOM 726 C C . PRO A 1 89 ? 7.240 0.069 -25.462 1.00 72.88 89 PRO A C 1
ATOM 728 O O . PRO A 1 89 ? 7.994 -0.374 -24.596 1.00 72.88 89 PRO A O 1
ATOM 731 N N . ALA A 1 90 ? 6.097 -0.536 -25.789 1.00 63.34 90 ALA A N 1
ATOM 732 C CA . ALA A 1 90 ? 5.594 -1.720 -25.087 1.00 63.34 90 ALA A CA 1
ATOM 733 C C . ALA A 1 90 ? 6.532 -2.942 -25.191 1.00 63.34 90 ALA A C 1
ATOM 735 O O . ALA A 1 90 ? 6.459 -3.848 -24.366 1.00 63.34 90 ALA A O 1
ATOM 736 N N . ASP A 1 91 ? 7.401 -2.948 -26.196 1.00 61.62 91 ASP A N 1
ATOM 737 C CA . ASP A 1 91 ? 8.273 -4.029 -26.641 1.00 61.62 91 ASP A CA 1
ATOM 738 C C . ASP A 1 91 ? 9.771 -3.770 -26.398 1.00 61.62 91 ASP A C 1
ATOM 740 O O . ASP A 1 91 ? 10.590 -4.640 -26.699 1.00 61.62 91 ASP A O 1
ATOM 744 N N . MET A 1 92 ? 10.159 -2.618 -25.834 1.00 53.75 92 MET A N 1
ATOM 745 C CA . MET A 1 92 ? 11.575 -2.336 -25.583 1.00 53.75 92 MET A CA 1
ATOM 746 C C . MET A 1 92 ? 12.106 -3.083 -24.353 1.00 53.75 92 MET A C 1
ATOM 748 O O . MET A 1 92 ? 11.874 -2.716 -23.202 1.00 53.75 92 MET A O 1
ATOM 752 N N . ASP A 1 93 ? 12.875 -4.134 -24.645 1.00 51.72 93 ASP A N 1
ATOM 753 C CA . ASP A 1 93 ? 13.804 -4.829 -23.756 1.00 51.72 93 ASP A CA 1
ATOM 754 C C . ASP A 1 93 ? 14.971 -3.909 -23.369 1.00 51.72 93 ASP A C 1
ATOM 756 O O . ASP A 1 93 ? 16.039 -3.890 -23.988 1.00 51.72 93 ASP A O 1
ATOM 760 N N . HIS A 1 94 ? 14.755 -3.092 -22.344 1.00 50.03 94 HIS A N 1
ATOM 761 C CA . HIS A 1 94 ? 15.824 -2.389 -21.647 1.00 50.03 94 HIS A CA 1
ATOM 762 C C . HIS A 1 94 ? 15.791 -2.797 -20.171 1.00 50.03 94 HIS A C 1
ATOM 764 O O . HIS A 1 94 ? 15.366 -2.036 -19.310 1.00 50.03 94 HIS A O 1
ATOM 770 N N . ASN A 1 95 ? 16.222 -4.028 -19.875 1.00 57.06 95 ASN A N 1
ATOM 771 C CA . ASN A 1 95 ? 16.509 -4.525 -18.518 1.00 57.06 95 ASN A CA 1
ATOM 772 C C . ASN A 1 95 ? 15.340 -4.489 -17.499 1.00 57.06 95 ASN A C 1
ATOM 774 O O . ASN A 1 95 ? 15.580 -4.610 -16.295 1.00 57.06 95 ASN A O 1
ATOM 778 N N . GLY A 1 96 ? 14.087 -4.342 -17.946 1.00 59.44 96 GLY A N 1
ATOM 779 C CA . GLY A 1 96 ? 12.906 -4.208 -17.087 1.00 59.44 96 GLY A CA 1
ATOM 780 C C . GLY A 1 96 ? 11.658 -4.910 -17.644 1.00 59.44 96 GLY A C 1
ATOM 781 O O . GLY A 1 96 ? 11.635 -5.299 -18.812 1.00 59.44 96 GLY A O 1
ATOM 782 N N . PRO A 1 97 ? 10.617 -5.124 -16.815 1.00 63.88 97 PRO A N 1
ATOM 783 C CA . PRO A 1 97 ? 9.377 -5.759 -17.251 1.00 63.88 97 PRO A CA 1
ATOM 784 C C . PRO A 1 97 ? 8.629 -4.886 -18.266 1.00 63.88 97 PRO A C 1
ATOM 786 O O . PRO A 1 97 ? 8.460 -3.688 -18.059 1.00 63.88 97 PRO A O 1
ATOM 789 N N . GLN A 1 98 ? 8.148 -5.510 -19.343 1.00 76.50 98 GLN A N 1
ATOM 790 C CA . GLN A 1 98 ? 7.388 -4.849 -20.407 1.00 76.50 98 GLN A CA 1
ATOM 791 C C . GLN A 1 98 ? 6.097 -4.213 -19.877 1.00 76.50 98 GLN A C 1
ATOM 793 O O . GLN A 1 98 ? 5.450 -4.753 -18.968 1.00 76.50 98 GLN A O 1
ATOM 798 N N . ASN A 1 99 ? 5.669 -3.113 -20.496 1.00 85.38 99 ASN A N 1
ATOM 799 C CA . ASN A 1 99 ? 4.363 -2.522 -20.215 1.00 85.38 99 ASN A CA 1
ATOM 800 C C . ASN A 1 99 ? 3.256 -3.568 -20.414 1.00 85.38 99 ASN A C 1
ATOM 802 O O . ASN A 1 99 ? 3.321 -4.421 -21.298 1.00 85.38 99 ASN A O 1
ATOM 806 N N . TRP A 1 100 ? 2.226 -3.514 -19.573 1.00 87.06 100 TRP A N 1
ATOM 807 C CA . TRP A 1 100 ? 1.044 -4.382 -19.629 1.00 87.06 100 TRP A CA 1
ATOM 808 C C . TRP A 1 100 ? 1.322 -5.880 -19.425 1.00 87.06 100 TRP A C 1
ATOM 810 O O . TRP A 1 100 ? 0.440 -6.716 -19.654 1.00 87.06 100 TRP A O 1
ATOM 820 N N . SER A 1 101 ? 2.520 -6.246 -18.959 1.00 89.06 101 SER A N 1
ATOM 821 C CA . SER A 1 101 ? 2.927 -7.645 -18.771 1.00 89.06 101 SER A CA 1
ATOM 822 C C . SER A 1 101 ? 2.620 -8.203 -17.381 1.00 89.06 101 SER A C 1
ATOM 824 O O . SER A 1 101 ? 2.533 -9.420 -17.223 1.00 89.06 101 SER A O 1
ATOM 826 N N . TRP A 1 102 ? 2.403 -7.347 -16.375 1.00 90.75 102 TRP A N 1
ATOM 827 C CA . TRP A 1 102 ? 2.154 -7.800 -15.006 1.00 90.75 102 TRP A CA 1
ATOM 828 C C . TRP A 1 102 ? 0.895 -8.672 -14.904 1.00 90.75 102 TRP A C 1
ATOM 830 O O . TRP A 1 102 ? -0.145 -8.381 -15.507 1.00 90.75 102 TRP A O 1
ATOM 840 N N . ARG A 1 103 ? 0.981 -9.755 -14.124 1.00 92.00 103 ARG A N 1
ATOM 841 C CA . ARG A 1 103 ? -0.115 -10.704 -13.900 1.00 92.00 103 ARG A CA 1
ATOM 842 C C . ARG A 1 103 ? -0.232 -11.043 -12.423 1.00 92.00 103 ARG A C 1
ATOM 844 O O . ARG A 1 103 ? 0.748 -11.382 -11.767 1.00 92.00 103 ARG A O 1
ATOM 851 N N . PHE A 1 104 ? -1.464 -11.008 -11.939 1.00 94.38 104 PHE A N 1
ATOM 852 C CA . PHE A 1 104 ? -1.821 -11.486 -10.614 1.00 94.38 104 PHE A CA 1
ATOM 853 C C . PHE A 1 104 ? -1.875 -13.017 -10.573 1.00 94.38 104 PHE A C 1
ATOM 855 O O . PHE A 1 104 ? -2.399 -13.652 -11.490 1.00 94.38 104 PHE A O 1
ATOM 862 N N . GLN A 1 105 ?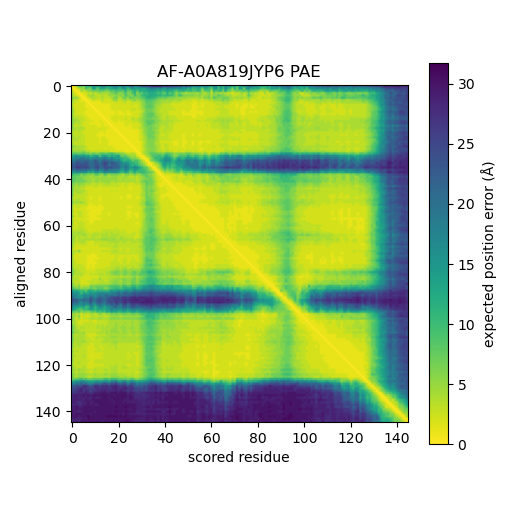 -1.413 -13.597 -9.467 1.00 94.69 105 GLN A N 1
ATOM 863 C CA . GLN A 1 105 ? -1.636 -14.995 -9.122 1.00 94.69 105 GLN A CA 1
ATOM 864 C C . GLN A 1 105 ? -2.339 -15.101 -7.768 1.00 94.69 105 GLN A C 1
ATOM 866 O O . GLN A 1 105 ? -1.915 -14.502 -6.783 1.00 94.69 105 GLN A O 1
ATOM 871 N N . TRP A 1 106 ? -3.384 -15.928 -7.685 1.00 95.31 106 TRP A N 1
ATOM 872 C CA . TRP A 1 106 ? -4.173 -16.107 -6.458 1.00 95.31 106 TRP A CA 1
ATOM 873 C C . TRP A 1 106 ? -3.360 -16.569 -5.245 1.00 95.31 106 TRP A C 1
ATOM 875 O O . TRP A 1 106 ? -3.730 -16.253 -4.115 1.00 95.31 106 TRP A O 1
ATOM 885 N N . SER A 1 107 ? -2.248 -17.270 -5.474 1.00 95.81 107 SER A N 1
ATOM 886 C CA . SER A 1 107 ? -1.284 -17.674 -4.445 1.00 95.81 107 SER A CA 1
ATOM 887 C C . SER A 1 107 ? -0.636 -16.490 -3.721 1.00 95.81 107 SER A C 1
ATOM 889 O O . SER A 1 107 ? -0.235 -16.635 -2.571 1.00 95.81 107 SER A O 1
ATOM 891 N N . GLN A 1 108 ? -0.570 -15.313 -4.352 1.00 95.81 108 GLN A N 1
ATOM 892 C CA . GLN A 1 108 ? -0.045 -14.088 -3.741 1.00 95.81 108 GLN A CA 1
ATOM 893 C C . GLN A 1 108 ? -1.014 -13.498 -2.704 1.00 95.81 108 GLN A C 1
ATOM 895 O O . GLN A 1 108 ? -0.603 -12.722 -1.843 1.00 95.81 108 GLN A O 1
ATOM 900 N N . LEU A 1 109 ? -2.304 -13.851 -2.766 1.00 96.31 109 LEU A N 1
ATOM 901 C CA . LEU A 1 109 ? -3.331 -13.313 -1.877 1.00 96.31 109 LEU A CA 1
ATOM 902 C C . LEU A 1 109 ? -3.457 -14.149 -0.596 1.00 96.31 109 LEU A C 1
ATOM 904 O O . LEU A 1 109 ? -4.327 -15.024 -0.482 1.00 96.31 109 LEU A O 1
ATOM 908 N N . THR A 1 110 ? -2.603 -13.833 0.375 1.00 96.88 110 THR A N 1
ATOM 909 C CA . THR A 1 110 ? -2.530 -14.507 1.679 1.00 96.88 110 THR A CA 1
ATOM 910 C C . THR A 1 110 ? -3.778 -14.286 2.545 1.00 96.88 110 THR A C 1
ATOM 912 O O . THR A 1 110 ? -4.571 -13.362 2.323 1.00 96.88 110 THR A O 1
ATOM 915 N N . SER A 1 111 ? -3.952 -15.129 3.569 1.00 96.56 111 SER A N 1
ATOM 916 C CA . SER A 1 111 ? -4.984 -14.959 4.607 1.00 96.56 111 SER A CA 1
ATOM 917 C C . SER A 1 111 ? -4.918 -13.588 5.274 1.00 96.56 111 SER A C 1
ATOM 919 O O . SER A 1 111 ? -5.955 -12.989 5.560 1.00 96.56 111 SER A O 1
ATOM 921 N N . ASP A 1 112 ? -3.709 -13.076 5.478 1.00 96.00 112 ASP A N 1
ATOM 922 C CA . ASP A 1 112 ? -3.465 -11.846 6.224 1.00 96.00 112 ASP A CA 1
ATOM 923 C C . ASP A 1 112 ? -3.896 -10.629 5.413 1.00 96.00 112 ASP A C 1
ATOM 925 O O . ASP A 1 112 ? -4.584 -9.754 5.937 1.00 96.00 112 ASP A O 1
ATOM 929 N N . ILE A 1 113 ? -3.593 -10.614 4.109 1.00 96.75 113 ILE A N 1
ATOM 930 C CA . ILE A 1 113 ? -4.058 -9.562 3.195 1.00 96.75 113 ILE A CA 1
ATOM 931 C C . ILE A 1 113 ? -5.590 -9.547 3.154 1.00 96.75 113 ILE A C 1
ATOM 933 O O . ILE A 1 113 ? -6.200 -8.486 3.296 1.00 96.75 113 ILE A O 1
ATOM 937 N N . ARG A 1 114 ? -6.226 -10.720 3.017 1.00 96.12 114 ARG A N 1
ATOM 938 C CA . ARG A 1 114 ? -7.697 -10.840 3.000 1.00 96.12 114 ARG A CA 1
ATOM 939 C C . ARG A 1 114 ? -8.315 -10.336 4.298 1.00 96.12 114 ARG A C 1
ATOM 941 O O . ARG A 1 114 ? -9.276 -9.569 4.265 1.00 96.12 114 ARG A O 1
ATOM 948 N N . THR A 1 115 ? -7.761 -10.760 5.430 1.00 97.00 115 THR A N 1
ATOM 949 C CA . THR A 1 115 ? -8.255 -10.392 6.760 1.00 97.00 115 THR A CA 1
ATOM 950 C C . THR A 1 115 ? -8.094 -8.897 6.992 1.00 97.00 115 THR A C 1
ATOM 952 O O . THR A 1 115 ? -9.065 -8.233 7.342 1.00 97.00 115 THR A O 1
ATOM 955 N N . ARG A 1 116 ? -6.917 -8.334 6.704 1.0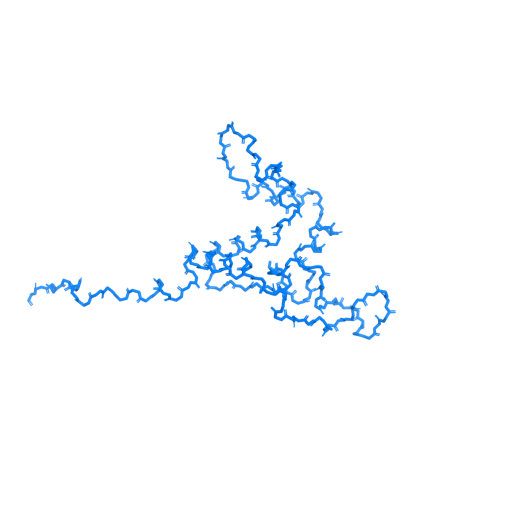0 96.25 116 ARG A N 1
ATOM 956 C CA . ARG A 1 116 ? -6.648 -6.902 6.863 1.00 96.25 116 ARG A CA 1
ATOM 957 C C . ARG A 1 116 ? -7.544 -6.044 5.973 1.00 96.25 116 ARG A C 1
ATOM 959 O O . ARG A 1 116 ? -8.125 -5.076 6.459 1.00 96.25 116 ARG A O 1
ATOM 966 N N . LEU A 1 117 ? -7.707 -6.416 4.700 1.00 96.00 117 LEU A N 1
ATOM 967 C CA . LEU A 1 117 ? -8.586 -5.698 3.775 1.00 96.00 117 LEU A CA 1
ATOM 968 C C . LEU A 1 117 ? -10.047 -5.749 4.235 1.00 96.00 117 LEU A C 1
ATOM 970 O O . LEU A 1 117 ? -10.721 -4.719 4.233 1.00 96.00 117 LEU A O 1
ATOM 974 N N . LYS A 1 118 ? -10.529 -6.917 4.680 1.00 95.44 118 LYS A N 1
ATOM 975 C CA . LYS A 1 118 ? -11.873 -7.060 5.256 1.00 95.44 118 LYS A CA 1
ATOM 976 C C . LYS A 1 118 ? -12.044 -6.159 6.479 1.00 95.44 118 LYS A C 1
ATOM 978 O O . LYS A 1 118 ? -13.009 -5.403 6.526 1.00 95.44 118 LYS A O 1
ATOM 983 N N . THR A 1 119 ? -11.092 -6.184 7.412 1.00 95.38 119 THR A N 1
ATOM 984 C CA . THR A 1 119 ? -11.116 -5.342 8.615 1.00 95.38 119 THR A CA 1
ATOM 985 C C . THR A 1 119 ? -11.189 -3.861 8.261 1.00 95.38 119 THR A C 1
ATOM 987 O O . THR A 1 119 ? -12.039 -3.162 8.797 1.00 95.38 119 THR A O 1
ATOM 990 N N . PHE A 1 120 ? -10.363 -3.373 7.332 1.00 95.38 120 PHE A N 1
ATOM 991 C CA . PHE A 1 120 ? -10.412 -1.969 6.901 1.00 95.38 120 PHE A CA 1
ATOM 992 C C . PHE A 1 120 ? -11.731 -1.622 6.209 1.00 95.38 120 PHE A C 1
ATOM 994 O O . PHE A 1 120 ? -12.293 -0.559 6.454 1.00 95.38 120 PHE A O 1
ATOM 1001 N N . THR A 1 121 ? -12.245 -2.524 5.375 1.00 95.00 121 THR A N 1
ATOM 1002 C CA . THR A 1 121 ? -13.528 -2.328 4.687 1.00 95.00 121 THR A CA 1
ATOM 1003 C C . THR A 1 121 ? -14.668 -2.150 5.686 1.00 95.00 121 THR A C 1
ATOM 1005 O O . THR A 1 121 ? -15.447 -1.215 5.542 1.00 95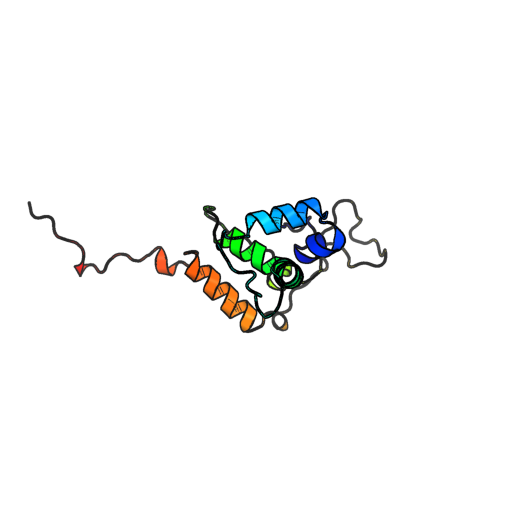.00 121 THR A O 1
ATOM 1008 N N . GLN A 1 122 ? -14.718 -2.980 6.728 1.00 94.50 122 GLN A N 1
ATOM 1009 C CA . GLN A 1 122 ? -15.739 -2.895 7.776 1.00 94.50 122 GLN A CA 1
ATOM 1010 C C . GLN A 1 122 ? -15.527 -1.687 8.695 1.00 94.50 122 GLN A C 1
ATOM 1012 O O . GLN A 1 122 ? -16.456 -0.934 8.964 1.00 94.50 122 GLN A O 1
ATOM 1017 N N . MET A 1 123 ? -14.288 -1.465 9.143 1.00 94.19 123 MET A N 1
ATOM 1018 C CA . MET A 1 123 ? -13.934 -0.376 10.059 1.00 94.19 123 MET A CA 1
ATOM 1019 C C . MET A 1 123 ? -14.277 1.003 9.492 1.00 94.19 123 MET A C 1
ATOM 1021 O O . MET A 1 123 ? -14.665 1.889 10.247 1.00 94.19 123 MET A O 1
ATOM 1025 N N . TYR A 1 124 ? -14.137 1.186 8.178 1.00 94.56 124 TYR A N 1
ATOM 1026 C CA . TYR A 1 124 ? -14.411 2.458 7.511 1.00 94.56 124 TYR A CA 1
ATOM 1027 C C . TYR A 1 124 ? -15.769 2.497 6.798 1.00 94.56 124 TYR A C 1
ATOM 1029 O O . TYR A 1 124 ? -15.992 3.379 5.972 1.00 94.56 124 TYR A O 1
ATOM 1037 N N . GLY A 1 125 ? -16.677 1.559 7.101 1.00 92.50 125 GLY A N 1
ATOM 1038 C CA . GLY A 1 125 ? -18.054 1.568 6.593 1.00 92.50 125 GLY A CA 1
ATOM 1039 C C . GLY A 1 125 ? -18.162 1.427 5.073 1.00 92.50 125 GLY A C 1
ATOM 1040 O O . GLY A 1 125 ? -19.065 1.986 4.455 1.00 92.50 125 GLY A O 1
ATOM 1041 N N . ARG A 1 126 ? -17.219 0.712 4.451 1.00 91.50 126 ARG A N 1
ATOM 1042 C CA . ARG A 1 126 ? -17.164 0.477 2.999 1.00 91.50 126 ARG A CA 1
ATOM 1043 C C . ARG A 1 126 ? -17.692 -0.900 2.597 1.00 91.50 126 ARG A C 1
ATOM 1045 O O . ARG A 1 126 ? -17.516 -1.311 1.452 1.00 91.50 126 ARG A O 1
ATOM 1052 N N . ASP A 1 127 ? -18.344 -1.618 3.510 1.00 88.38 127 ASP A N 1
ATOM 1053 C CA . ASP A 1 127 ? -19.116 -2.823 3.227 1.00 88.38 127 ASP A CA 1
ATOM 1054 C C . ASP A 1 127 ? -20.627 -2.548 3.216 1.00 88.38 127 ASP A C 1
ATOM 1056 O O . ASP A 1 127 ? -21.183 -1.794 4.010 1.00 88.38 127 ASP A O 1
ATOM 1060 N N . LEU A 1 128 ? -21.332 -3.228 2.311 1.00 71.69 128 LEU A N 1
ATOM 1061 C CA . LEU A 1 128 ? -22.774 -3.048 2.099 1.00 71.69 128 LEU A CA 1
ATOM 1062 C C . LEU A 1 128 ? -23.640 -3.435 3.310 1.00 71.69 128 LEU A C 1
ATOM 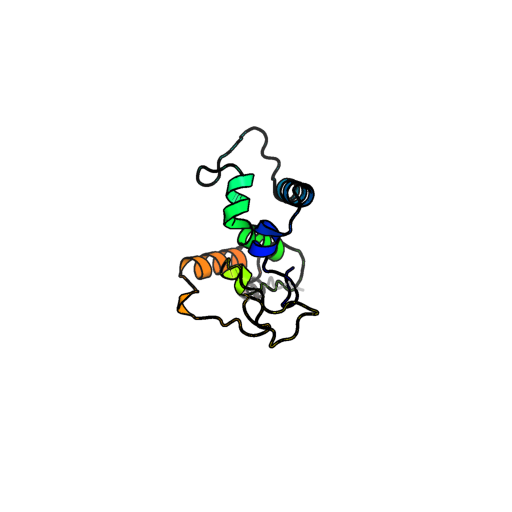1064 O O . LEU A 1 128 ? -24.823 -3.102 3.340 1.00 71.69 128 LEU A O 1
ATOM 1068 N N . LYS A 1 129 ? -23.079 -4.142 4.299 1.00 62.34 129 LYS A N 1
ATOM 1069 C CA . LYS A 1 129 ? -23.831 -4.645 5.455 1.00 62.34 129 LYS A CA 1
ATOM 1070 C C . LYS A 1 129 ? -24.243 -3.540 6.429 1.00 62.34 129 LYS A C 1
ATOM 1072 O O . LYS A 1 129 ? -25.263 -3.700 7.086 1.00 62.34 129 LYS A O 1
ATOM 1077 N N . TYR A 1 130 ? -23.527 -2.415 6.462 1.00 52.44 130 TYR A N 1
ATOM 1078 C CA . TYR A 1 130 ? -23.858 -1.276 7.329 1.00 52.44 130 TYR A CA 1
ATOM 1079 C C . TYR A 1 130 ? -24.666 -0.173 6.623 1.00 52.44 130 TYR A C 1
ATOM 1081 O O . TYR A 1 130 ? -25.220 0.692 7.288 1.00 52.44 130 TYR A O 1
ATOM 1089 N N . GLY A 1 131 ? -24.797 -0.220 5.290 1.00 49.59 131 GLY A N 1
ATOM 1090 C CA . GLY A 1 131 ? -25.624 0.718 4.512 1.00 49.59 131 GLY A CA 1
ATOM 1091 C C . GLY A 1 131 ? -27.083 0.280 4.309 1.00 49.59 131 GLY A C 1
ATOM 1092 O O . GLY A 1 131 ? -27.866 1.023 3.725 1.00 49.59 131 GLY A O 1
ATOM 1093 N N . LYS A 1 132 ? -27.450 -0.931 4.754 1.00 46.75 132 LYS A N 1
ATOM 1094 C CA . LYS A 1 132 ? -28.811 -1.495 4.676 1.00 46.75 132 LYS A CA 1
ATOM 1095 C C . LYS A 1 132 ? -29.299 -2.063 6.014 1.00 46.75 132 LYS A C 1
ATOM 1097 O O . LYS A 1 132 ? -30.005 -3.068 6.026 1.00 46.75 132 LYS A O 1
ATOM 1102 N N . SER A 1 133 ? -28.978 -1.432 7.143 1.00 45.88 133 SER A N 1
ATOM 1103 C CA . SER A 1 133 ? -29.858 -1.587 8.304 1.00 45.88 133 SER A CA 1
ATOM 1104 C C . SER A 1 133 ? -31.123 -0.775 8.026 1.00 45.88 133 SER A C 1
ATOM 1106 O O . SER A 1 133 ? -31.250 0.373 8.448 1.00 45.88 133 SER A O 1
ATOM 1108 N N . ILE A 1 134 ? -32.052 -1.359 7.268 1.00 51.69 134 ILE A N 1
ATOM 1109 C CA . ILE A 1 134 ? -33.461 -1.075 7.531 1.00 51.69 134 ILE A CA 1
ATOM 1110 C C . ILE A 1 134 ? -33.613 -1.442 9.016 1.00 51.69 134 ILE A C 1
ATOM 1112 O O . ILE A 1 134 ? -33.221 -2.561 9.373 1.00 51.69 134 ILE A O 1
ATOM 1116 N N . PRO A 1 135 ? -34.010 -0.518 9.909 1.00 53.94 135 PRO A N 1
ATOM 1117 C CA . PRO A 1 135 ? -34.308 -0.911 11.280 1.00 53.94 135 PRO A CA 1
ATOM 1118 C C . PRO A 1 135 ? -35.332 -2.060 11.229 1.00 53.94 135 PRO A C 1
ATOM 1120 O O . PRO A 1 135 ? -36.130 -2.090 10.289 1.00 53.94 135 PRO A O 1
ATOM 1123 N N . PRO A 1 136 ? -35.300 -3.027 12.164 1.00 58.03 136 PRO A N 1
ATOM 1124 C CA . PRO A 1 136 ? -36.358 -4.035 12.258 1.00 58.03 136 PRO A CA 1
ATOM 1125 C C . PRO A 1 136 ? -37.727 -3.342 12.150 1.00 58.03 136 PRO A C 1
ATOM 1127 O O . PRO A 1 136 ? -37.869 -2.239 12.678 1.00 58.03 136 PRO A O 1
ATOM 1130 N N . GLU A 1 137 ? -38.699 -3.909 11.426 1.00 56.25 137 GLU A N 1
ATOM 1131 C CA . GLU A 1 137 ? -40.033 -3.291 11.236 1.00 56.25 137 GLU A CA 1
ATOM 1132 C C . GLU A 1 137 ? -40.672 -2.876 12.576 1.00 56.25 137 GLU A C 1
ATOM 1134 O O . GLU A 1 137 ? -41.376 -1.877 12.674 1.00 56.25 137 GLU A O 1
ATOM 1139 N N . ASP A 1 138 ? -40.308 -3.591 13.629 1.00 53.81 138 ASP A N 1
ATOM 1140 C CA . ASP A 1 138 ? -40.609 -3.411 15.042 1.00 53.81 138 ASP A CA 1
ATOM 1141 C C . ASP A 1 138 ? -39.979 -2.160 15.711 1.00 53.81 138 ASP A C 1
ATOM 1143 O O . ASP A 1 138 ? -40.300 -1.850 16.856 1.00 53.81 138 ASP A O 1
ATOM 1147 N N . MET A 1 139 ? -39.135 -1.396 15.008 1.00 49.19 139 MET A N 1
ATOM 1148 C CA . MET A 1 139 ? -38.620 -0.073 15.413 1.00 49.19 139 MET A CA 1
ATOM 1149 C C . MET A 1 139 ? -39.296 1.101 14.682 1.00 49.19 139 MET A C 1
ATOM 1151 O O . MET A 1 139 ? -38.915 2.256 14.898 1.00 49.19 139 MET A O 1
ATOM 1155 N N . ILE A 1 140 ? -40.293 0.844 13.829 1.00 57.97 140 ILE A N 1
ATOM 1156 C CA . ILE A 1 140 ? -41.146 1.899 13.278 1.00 57.97 140 ILE A CA 1
ATOM 1157 C C . ILE A 1 140 ? -42.129 2.298 14.380 1.00 57.97 140 ILE A C 1
ATOM 1159 O O . ILE A 1 140 ? -43.107 1.606 14.645 1.00 57.97 140 ILE A O 1
ATOM 1163 N N . MET A 1 141 ? -41.853 3.416 15.050 1.00 51.41 141 MET A N 1
ATOM 1164 C CA . MET A 1 141 ? -42.844 4.056 15.908 1.00 51.41 141 MET A CA 1
ATOM 1165 C C . MET A 1 141 ? -43.993 4.502 15.000 1.00 51.41 141 MET A C 1
ATOM 1167 O O . MET A 1 141 ? -43.820 5.410 14.185 1.00 51.41 141 MET A O 1
ATOM 1171 N N . GLU A 1 142 ? -45.141 3.827 15.094 1.00 48.22 142 GLU A N 1
ATOM 1172 C CA . GLU A 1 142 ? -46.401 4.341 14.564 1.00 48.22 142 GLU A CA 1
ATOM 1173 C C . GLU A 1 142 ? -46.679 5.670 15.266 1.00 48.22 142 GLU A C 1
ATOM 1175 O O . GLU A 1 142 ? -47.162 5.712 16.399 1.00 48.22 142 GLU A O 1
ATOM 1180 N N . ASP A 1 143 ? -46.346 6.773 14.598 1.00 45.91 143 ASP A N 1
ATOM 1181 C CA . ASP A 1 143 ? -46.846 8.080 14.986 1.00 45.91 143 ASP A CA 1
ATOM 1182 C C . ASP A 1 143 ? -48.352 8.088 14.721 1.00 45.91 143 ASP A C 1
ATOM 1184 O O . ASP A 1 143 ? -48.844 8.349 13.623 1.00 45.91 143 ASP A O 1
ATOM 1188 N N . SER A 1 144 ? -49.075 7.758 15.783 1.00 42.38 144 SER A N 1
ATOM 1189 C CA . SER A 1 144 ? -50.506 7.919 15.940 1.00 42.38 144 SER A CA 1
ATOM 1190 C C . SER A 1 144 ? -50.933 9.351 15.606 1.00 42.38 144 SER A C 1
ATOM 1192 O O . SER A 1 144 ? -50.565 10.281 16.333 1.00 42.38 144 SER A O 1
ATOM 1194 N N . LYS A 1 145 ? -51.774 9.512 14.581 1.00 43.97 145 LYS A N 1
ATOM 1195 C CA . LYS A 1 145 ? -52.862 10.501 14.534 1.00 43.97 145 LYS A CA 1
ATOM 1196 C C . LYS A 1 145 ? -54.052 9.942 13.772 1.00 43.97 145 LYS A C 1
ATOM 1198 O O . LYS A 1 145 ? -53.829 9.370 12.686 1.00 43.97 145 LYS A O 1
#

Foldseek 3Di:
DDDLQGWAQLCCVPPPDDPVNLVVLLVVLDDPPPDDQDADVNHGSSVVCNVLVLVVVLLVLLQDPDPDRDHDVCSLLVHGAHQDHPPDDQPDPPPHHGHNRDDDDPVSCDPVSVVSVVCSCVVSVVDPPVVPCPDPPVPPPPPDD